Protein AF-A0A0T5ZCU7-F1 (afdb_monomer_lite)

Sequence (126 aa):
MVSRTIGKLYPIPLDDYPKLLRYKVSEKGIFYIEDLIREIYVENKELSLNKLTQLGLLLKTYICQTKRIDEEAMFRDISDRAKKYGGVETDFIKEVLNSLTMRDFIAPNPQYDPRIAIRIHQKDRN

Radius of gyration: 16.4 Å; chains: 1; bounding box: 38×52×36 Å

Secondary structure (DSSP, 8-state):
--------PPPPPGGGGGG--SEEE-HHHHHHHHHHHHHHHTS-PPPPHHHHHHHHHHHHHHHHHHT-GGGHHHHHHHHHHHHTTT---HHHHHHHHHHHHHTTSEEE-TT--HHHHHHHHHHTT-

pLDDT: mean 80.22, std 17.7, range [30.86, 97.19]

Structure (mmCIF, N/CA/C/O backbone):
data_AF-A0A0T5ZCU7-F1
#
_entry.id   AF-A0A0T5ZCU7-F1
#
loop_
_atom_site.group_PDB
_atom_site.id
_atom_site.type_symbol
_atom_site.label_atom_id
_atom_site.label_alt_id
_atom_site.label_comp_id
_atom_site.label_asym_id
_atom_site.label_entity_id
_atom_site.label_seq_id
_atom_site.pdbx_PDB_ins_code
_atom_site.Cartn_x
_atom_site.Cartn_y
_atom_site.Cartn_z
_atom_site.occupancy
_atom_site.B_iso_or_equiv
_atom_site.auth_seq_id
_atom_site.auth_comp_id
_atom_site.auth_asym_id
_atom_site.auth_atom_id
_atom_site.pdbx_PDB_model_num
ATOM 1 N N . MET A 1 1 ? 0.527 -31.279 -21.482 1.00 33.22 1 MET A N 1
ATOM 2 C CA . MET A 1 1 ? 1.548 -30.474 -20.775 1.00 33.22 1 MET A CA 1
ATOM 3 C C . MET A 1 1 ? 1.167 -29.009 -20.906 1.00 33.22 1 MET A C 1
ATOM 5 O O . MET A 1 1 ? 1.284 -28.455 -21.989 1.00 33.22 1 MET A O 1
ATOM 9 N N . VAL A 1 2 ? 0.610 -28.412 -19.850 1.00 30.86 2 VAL A N 1
ATOM 10 C CA . VAL A 1 2 ? 0.184 -27.004 -19.861 1.00 30.86 2 VAL A CA 1
ATOM 11 C C . VAL A 1 2 ? 1.415 -26.147 -19.585 1.00 30.86 2 VAL A C 1
ATOM 13 O O . VAL A 1 2 ? 1.948 -26.155 -18.477 1.00 30.86 2 VAL A O 1
ATOM 16 N N . SER A 1 3 ? 1.901 -25.465 -20.620 1.00 32.25 3 SER A N 1
ATOM 17 C CA . SER A 1 3 ? 2.972 -24.481 -20.495 1.00 32.25 3 SER A CA 1
ATOM 18 C C . SER A 1 3 ? 2.444 -23.308 -19.673 1.00 32.25 3 SER A C 1
ATOM 20 O O . SER A 1 3 ? 1.536 -22.601 -20.107 1.00 32.25 3 SER A O 1
ATOM 22 N N . ARG A 1 4 ? 2.970 -23.130 -18.455 1.00 35.16 4 ARG A N 1
ATOM 23 C CA . ARG A 1 4 ? 2.756 -21.914 -17.668 1.00 35.16 4 ARG A CA 1
ATOM 24 C C . ARG A 1 4 ? 3.395 -20.767 -18.438 1.00 35.16 4 ARG A C 1
ATOM 26 O O . ARG A 1 4 ? 4.617 -20.631 -18.445 1.00 35.16 4 ARG A O 1
ATOM 33 N N . THR A 1 5 ? 2.576 -19.954 -19.090 1.0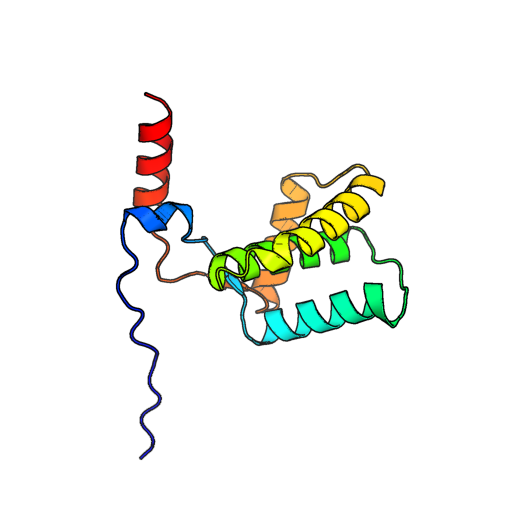0 33.28 5 THR A N 1
ATOM 34 C CA . THR A 1 5 ? 3.012 -18.704 -19.702 1.00 33.28 5 THR A CA 1
ATOM 35 C C . THR A 1 5 ? 3.455 -17.771 -18.579 1.00 33.28 5 THR A C 1
ATOM 37 O O . THR A 1 5 ? 2.660 -17.031 -18.009 1.00 33.28 5 THR A O 1
ATOM 40 N N . ILE A 1 6 ? 4.738 -17.828 -18.217 1.00 40.69 6 ILE A N 1
ATOM 41 C CA . ILE A 1 6 ? 5.408 -16.711 -17.556 1.00 40.69 6 ILE A CA 1
ATOM 42 C C . ILE A 1 6 ? 5.219 -15.549 -18.526 1.00 40.69 6 ILE A C 1
ATOM 44 O O . ILE A 1 6 ? 5.751 -15.581 -19.637 1.00 40.69 6 ILE A O 1
ATOM 48 N N . GLY A 1 7 ? 4.345 -14.610 -18.157 1.00 33.19 7 GLY A N 1
ATOM 49 C CA . GLY A 1 7 ? 3.934 -13.510 -19.015 1.00 33.19 7 GLY A CA 1
ATOM 50 C C . GLY A 1 7 ? 5.163 -12.817 -19.582 1.00 33.19 7 GLY A C 1
ATOM 51 O O . GLY A 1 7 ? 5.921 -12.192 -18.841 1.00 33.19 7 GLY A O 1
ATOM 52 N N . LYS A 1 8 ? 5.374 -12.949 -20.897 1.00 34.66 8 LYS A N 1
ATOM 53 C CA . LYS A 1 8 ? 6.278 -12.066 -21.627 1.00 34.66 8 LYS A CA 1
ATOM 54 C C . LYS A 1 8 ? 5.694 -10.673 -21.474 1.00 34.66 8 LYS A C 1
ATOM 56 O O . LYS A 1 8 ? 4.736 -10.316 -22.153 1.00 34.66 8 LYS A O 1
ATOM 61 N N . LEU A 1 9 ? 6.223 -9.928 -20.515 1.00 39.25 9 LEU A N 1
ATOM 62 C CA . LEU A 1 9 ? 5.903 -8.527 -20.365 1.00 39.25 9 LEU A CA 1
ATOM 63 C C . LEU A 1 9 ? 6.332 -7.828 -21.655 1.00 39.25 9 LEU A C 1
ATOM 65 O O . LEU A 1 9 ? 7.494 -7.915 -22.058 1.00 39.25 9 LEU A O 1
ATOM 69 N N . TYR A 1 10 ? 5.381 -7.173 -22.315 1.00 36.03 10 TYR A N 1
ATOM 70 C CA . TYR A 1 10 ? 5.676 -6.280 -23.425 1.00 36.03 10 TYR A CA 1
ATOM 71 C C . TYR A 1 10 ? 6.695 -5.226 -22.957 1.00 36.03 10 TYR A C 1
ATOM 73 O O . TYR A 1 10 ? 6.600 -4.770 -21.810 1.00 36.03 10 TYR A O 1
ATOM 81 N N . PRO A 1 11 ? 7.679 -4.844 -23.792 1.00 51.41 11 PRO A N 1
ATOM 82 C CA . PRO A 1 11 ? 8.576 -3.747 -23.460 1.00 51.41 11 PRO A CA 1
ATOM 83 C C . PRO A 1 11 ? 7.733 -2.494 -23.212 1.00 51.41 11 PRO A C 1
ATOM 85 O O . PRO A 1 11 ? 6.987 -2.054 -24.086 1.00 51.41 11 PRO A O 1
ATOM 88 N N . ILE A 1 12 ? 7.809 -1.963 -21.994 1.00 51.69 12 ILE A N 1
ATOM 89 C CA . ILE A 1 12 ? 7.130 -0.720 -21.636 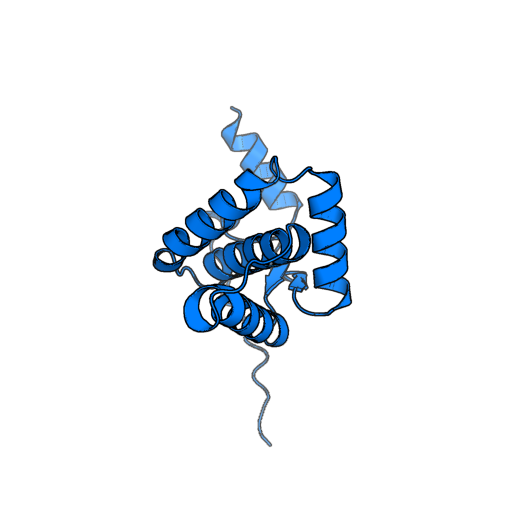1.00 51.69 12 ILE A CA 1
ATOM 90 C C . ILE A 1 12 ? 7.902 0.419 -22.313 1.00 51.69 12 ILE A C 1
ATOM 92 O O . ILE A 1 12 ? 9.124 0.484 -22.146 1.00 51.69 12 ILE A O 1
ATOM 96 N N . PRO A 1 13 ? 7.236 1.285 -23.098 1.00 57.47 13 PRO A N 1
ATOM 97 C CA . PRO A 1 13 ? 7.888 2.428 -23.726 1.00 57.47 13 PRO A CA 1
ATOM 98 C C . PRO A 1 13 ? 8.615 3.297 -22.693 1.00 57.47 13 PRO A C 1
ATOM 100 O O . PRO A 1 13 ? 8.127 3.490 -21.582 1.00 57.47 13 PRO A O 1
ATOM 103 N N . LEU A 1 14 ? 9.767 3.860 -23.061 1.00 58.06 14 LEU A N 1
ATOM 104 C CA . LEU A 1 14 ? 10.543 4.760 -22.192 1.00 58.06 14 LEU A CA 1
ATOM 105 C C . LEU A 1 14 ? 9.745 5.997 -21.737 1.00 58.06 14 LEU A C 1
ATOM 107 O O . LEU A 1 14 ? 9.995 6.517 -20.655 1.00 58.06 14 LEU A O 1
ATOM 111 N N . ASP A 1 15 ? 8.742 6.429 -22.498 1.00 65.19 15 ASP A N 1
ATOM 112 C CA . ASP A 1 15 ? 7.857 7.539 -22.109 1.00 65.19 15 ASP A CA 1
ATOM 113 C C . ASP A 1 15 ? 6.836 7.139 -21.026 1.00 65.19 15 ASP A C 1
ATOM 115 O O . ASP A 1 15 ? 6.295 7.981 -20.310 1.00 65.19 15 ASP A O 1
ATOM 119 N N . ASP A 1 16 ? 6.605 5.836 -20.850 1.00 60.59 16 ASP A N 1
ATOM 120 C CA . ASP A 1 16 ? 5.804 5.269 -19.764 1.00 60.59 16 ASP A CA 1
ATOM 121 C C . ASP A 1 16 ? 6.664 4.944 -18.526 1.00 60.59 16 ASP A C 1
ATOM 123 O O . ASP A 1 16 ? 6.153 4.462 -17.516 1.00 60.59 16 ASP A O 1
ATOM 127 N N . TYR A 1 17 ? 7.964 5.246 -18.558 1.00 62.22 17 TYR A N 1
ATOM 128 C CA . TYR A 1 17 ? 8.900 4.961 -17.474 1.00 62.22 17 TYR A CA 1
ATOM 129 C C . TYR A 1 17 ? 8.607 5.676 -16.143 1.00 62.22 17 TYR A C 1
ATOM 131 O O . TYR A 1 17 ? 8.742 5.038 -15.100 1.00 62.22 17 TYR A O 1
ATOM 139 N N . PRO A 1 18 ? 8.124 6.935 -16.106 1.00 60.38 18 PRO A N 1
ATOM 140 C CA . PRO A 1 18 ? 7.645 7.543 -14.859 1.00 60.38 18 PRO A CA 1
ATOM 141 C C . PRO A 1 18 ? 6.506 6.753 -14.189 1.00 60.38 18 PRO A C 1
ATOM 143 O O . PRO A 1 18 ? 6.226 6.943 -13.008 1.00 60.38 18 PRO A O 1
ATOM 146 N N . LYS A 1 19 ? 5.843 5.864 -14.942 1.00 60.38 19 LYS A N 1
ATOM 147 C CA . LYS A 1 19 ? 4.736 5.010 -14.490 1.00 60.38 19 LYS A CA 1
ATOM 148 C C . LYS A 1 19 ? 5.226 3.630 -14.025 1.00 60.38 19 LYS A C 1
ATOM 150 O O . LYS A 1 19 ? 4.456 2.887 -13.419 1.00 60.38 19 LYS A O 1
ATOM 155 N N . LEU A 1 20 ? 6.498 3.286 -14.265 1.00 65.44 20 LEU A N 1
ATOM 156 C CA . LEU A 1 20 ? 7.134 2.090 -13.715 1.00 65.44 20 LEU A CA 1
ATOM 157 C C . LEU A 1 20 ? 7.423 2.302 -12.230 1.00 65.44 20 LEU A C 1
ATOM 159 O O . LEU A 1 20 ? 8.352 3.007 -11.841 1.00 65.44 20 LEU A O 1
ATOM 163 N N . LEU A 1 21 ? 6.630 1.652 -11.384 1.00 77.75 21 LEU A N 1
ATOM 164 C CA . LEU A 1 21 ? 6.864 1.653 -9.949 1.00 77.75 21 LEU A CA 1
ATOM 165 C C . LEU A 1 21 ? 7.947 0.655 -9.556 1.00 77.75 21 LEU A C 1
ATOM 167 O O . LEU A 1 21 ? 8.079 -0.415 -10.148 1.00 77.75 21 LEU A O 1
ATOM 171 N N . ARG A 1 22 ? 8.673 0.995 -8.488 1.00 85.62 22 ARG A N 1
ATOM 172 C CA . ARG A 1 22 ? 9.695 0.146 -7.855 1.00 85.62 22 ARG A CA 1
ATOM 173 C C . ARG A 1 22 ? 9.123 -1.176 -7.329 1.00 85.62 22 ARG A C 1
ATOM 175 O O . ARG A 1 22 ? 9.840 -2.173 -7.245 1.00 85.62 22 ARG A O 1
ATOM 182 N N . TYR A 1 23 ? 7.829 -1.178 -7.018 1.00 88.50 23 TYR A N 1
ATOM 183 C CA . TYR A 1 23 ? 7.081 -2.316 -6.501 1.00 88.50 23 TYR A CA 1
ATOM 184 C C . TYR A 1 23 ? 5.847 -2.600 -7.358 1.00 88.50 23 TYR A C 1
ATOM 186 O O . TYR A 1 23 ? 5.319 -1.707 -8.017 1.00 88.50 23 TYR A O 1
ATOM 194 N N . LYS A 1 24 ? 5.385 -3.848 -7.306 1.00 90.50 24 LYS A N 1
ATOM 195 C CA . LYS A 1 24 ? 4.095 -4.311 -7.827 1.00 90.50 24 LYS A CA 1
ATOM 196 C C . LYS A 1 24 ? 3.283 -4.945 -6.702 1.00 90.50 24 LYS A C 1
ATOM 198 O O . LYS A 1 24 ? 3.866 -5.564 -5.810 1.00 90.50 24 LYS A O 1
ATOM 203 N N . VAL A 1 25 ? 1.963 -4.822 -6.758 1.00 92.19 25 VAL A N 1
ATOM 204 C CA . VAL A 1 25 ? 1.051 -5.511 -5.837 1.00 92.19 25 VAL A CA 1
ATOM 205 C C . VAL A 1 25 ? 0.917 -6.968 -6.278 1.00 92.19 25 VAL A C 1
ATOM 207 O O . VAL A 1 25 ? 0.759 -7.257 -7.469 1.00 92.19 25 VAL A O 1
ATOM 210 N N . SER A 1 26 ? 1.044 -7.891 -5.326 1.00 93.38 26 SER A N 1
ATOM 211 C CA . SER A 1 26 ? 0.834 -9.323 -5.556 1.00 93.38 26 SER A CA 1
ATOM 212 C C . SER A 1 26 ? -0.657 -9.671 -5.522 1.00 93.38 26 SER A C 1
ATOM 214 O O . SER A 1 26 ? -1.473 -8.886 -5.053 1.00 93.38 26 SER A O 1
ATOM 216 N N . GLU A 1 27 ? -1.027 -10.880 -5.940 1.00 92.88 27 GLU A N 1
ATOM 217 C CA . GLU A 1 27 ? -2.403 -11.380 -5.792 1.00 92.88 27 GLU A CA 1
ATOM 218 C C . GLU A 1 27 ? -2.880 -11.339 -4.329 1.00 92.88 27 GLU A C 1
ATOM 220 O O . GLU A 1 27 ? -3.965 -10.849 -4.028 1.00 92.88 27 GLU A O 1
ATOM 225 N N . LYS A 1 28 ? -2.016 -11.742 -3.392 1.00 95.31 28 LYS A N 1
ATOM 226 C CA . LYS A 1 28 ? -2.282 -11.648 -1.951 1.00 95.31 28 LYS A CA 1
ATOM 227 C C . LYS A 1 28 ? -2.484 -10.198 -1.496 1.00 95.31 28 LYS A C 1
ATOM 229 O O . LYS A 1 28 ? -3.313 -9.930 -0.632 1.00 95.31 28 LYS A O 1
ATOM 234 N N . GLY A 1 29 ? -1.721 -9.267 -2.067 1.00 95.00 29 GLY A N 1
ATOM 235 C CA . GLY A 1 29 ? -1.888 -7.838 -1.828 1.00 95.00 29 GLY A CA 1
ATOM 236 C C . GLY A 1 29 ? -3.231 -7.311 -2.332 1.00 95.00 29 GLY A C 1
ATOM 237 O O . G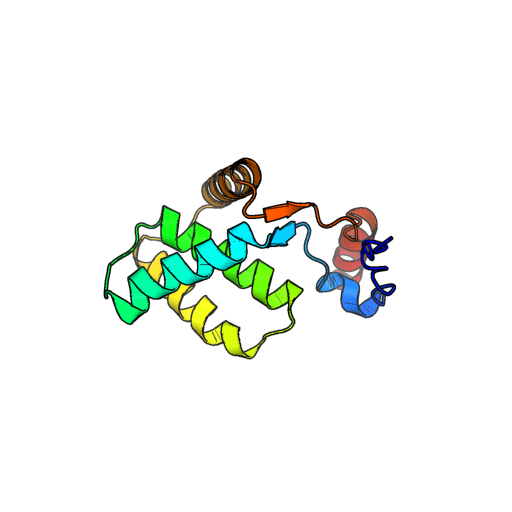LY A 1 29 ? -3.833 -6.494 -1.647 1.00 95.00 29 GLY A O 1
ATOM 238 N N . ILE A 1 30 ? -3.726 -7.809 -3.471 1.00 94.25 30 ILE A N 1
ATOM 239 C CA . ILE A 1 30 ? -5.044 -7.441 -4.013 1.00 94.25 30 ILE A CA 1
ATOM 240 C C . ILE A 1 30 ? -6.157 -7.880 -3.058 1.00 94.25 30 ILE A C 1
ATOM 242 O O . ILE A 1 30 ? -6.967 -7.045 -2.669 1.00 94.25 30 ILE A O 1
ATOM 246 N N . PHE A 1 31 ? -6.148 -9.131 -2.587 1.00 96.12 31 PHE A N 1
ATOM 247 C CA . PHE A 1 31 ? -7.135 -9.584 -1.595 1.00 96.12 31 PHE A CA 1
ATOM 248 C C . PHE A 1 31 ? -7.092 -8.756 -0.308 1.00 96.12 31 PHE A C 1
ATOM 250 O O . PHE A 1 31 ? -8.125 -8.400 0.247 1.00 96.12 31 PHE A O 1
ATOM 257 N N . TYR A 1 32 ? -5.894 -8.383 0.144 1.00 97.19 32 TYR A N 1
ATOM 258 C CA . TYR A 1 32 ? -5.758 -7.541 1.328 1.00 97.19 32 TYR A CA 1
ATOM 259 C C . TYR A 1 32 ? -6.289 -6.113 1.112 1.00 97.19 32 TYR A C 1
ATOM 261 O O . TYR A 1 32 ? -6.851 -5.527 2.035 1.00 97.19 32 TYR A O 1
ATOM 269 N N . ILE A 1 33 ? -6.158 -5.549 -0.097 1.00 95.62 33 ILE A N 1
ATOM 270 C CA . ILE A 1 33 ? -6.821 -4.286 -0.460 1.00 95.62 33 ILE A CA 1
ATOM 271 C C . ILE A 1 33 ? -8.341 -4.443 -0.328 1.00 95.62 33 ILE A C 1
ATOM 273 O O . ILE A 1 33 ? -8.975 -3.618 0.327 1.00 95.62 33 ILE A O 1
ATOM 277 N N . GLU A 1 34 ? -8.914 -5.496 -0.915 1.00 95.31 34 GLU A N 1
ATOM 278 C CA . GLU A 1 34 ? -10.359 -5.759 -0.879 1.00 95.31 34 GLU A CA 1
ATOM 279 C C . GLU A 1 34 ? -10.880 -5.913 0.556 1.00 95.31 34 GLU A C 1
ATOM 281 O O . GLU A 1 34 ? -11.896 -5.310 0.906 1.00 95.31 34 GLU A O 1
ATOM 286 N N . ASP A 1 35 ? -10.151 -6.633 1.413 1.00 97.12 35 ASP A N 1
ATOM 287 C CA . ASP A 1 35 ? -10.488 -6.790 2.831 1.00 97.12 35 ASP A CA 1
ATOM 288 C C . ASP A 1 35 ? -10.521 -5.441 3.566 1.00 97.12 35 ASP A C 1
ATOM 290 O O . ASP A 1 35 ? -11.484 -5.135 4.272 1.00 97.12 35 ASP A O 1
ATOM 294 N N . LEU A 1 36 ? -9.503 -4.593 3.375 1.00 96.88 36 LEU A N 1
ATOM 295 C CA . LEU A 1 36 ? -9.441 -3.278 4.023 1.00 96.88 36 LEU A CA 1
ATOM 296 C C . LEU A 1 36 ? -10.519 -2.319 3.494 1.00 96.88 36 LEU A C 1
ATOM 298 O O . LEU A 1 36 ? -11.097 -1.559 4.271 1.00 96.88 36 LEU A O 1
ATOM 302 N N . ILE A 1 37 ? -10.822 -2.365 2.193 1.00 94.75 37 ILE A N 1
ATOM 303 C CA . ILE A 1 37 ? -11.938 -1.616 1.595 1.00 94.75 37 ILE A CA 1
ATOM 304 C C . ILE A 1 37 ? -13.261 -2.082 2.207 1.00 94.75 37 ILE A C 1
ATOM 306 O O . ILE A 1 37 ? -14.093 -1.246 2.568 1.00 94.75 37 ILE A O 1
ATOM 310 N N . ARG A 1 38 ? -13.457 -3.395 2.378 1.00 96.19 38 ARG A N 1
ATOM 311 C CA . ARG A 1 38 ? -14.664 -3.947 3.002 1.00 96.19 38 ARG A CA 1
ATOM 312 C C . ARG A 1 38 ? -14.812 -3.479 4.448 1.00 96.19 38 ARG A C 1
ATOM 314 O O . ARG A 1 38 ? -15.902 -3.046 4.822 1.00 96.19 38 ARG A O 1
ATOM 321 N N . GLU A 1 39 ? -13.733 -3.505 5.236 1.00 96.62 39 GLU A N 1
ATOM 322 C CA . GLU A 1 39 ? -13.737 -2.979 6.609 1.00 96.62 39 GLU A CA 1
ATOM 323 C C . GLU A 1 39 ? -14.237 -1.520 6.641 1.00 96.62 39 GLU A C 1
ATOM 325 O O . GLU A 1 39 ? -15.103 -1.190 7.449 1.00 96.62 39 GLU A O 1
ATOM 330 N N . ILE A 1 40 ? -13.755 -0.661 5.735 1.00 94.75 40 ILE A N 1
ATOM 331 C CA . ILE A 1 40 ? -14.126 0.764 5.704 1.00 94.75 40 ILE A CA 1
ATOM 332 C C . ILE A 1 40 ? -15.554 0.984 5.201 1.00 94.75 40 ILE A C 1
ATOM 334 O O . ILE A 1 40 ? -16.336 1.666 5.860 1.00 94.75 40 ILE A O 1
ATOM 338 N N . TYR A 1 41 ? -15.879 0.487 4.007 1.00 93.62 41 TYR A N 1
ATOM 339 C CA . TYR A 1 41 ? -17.060 0.939 3.260 1.00 93.62 41 TYR A CA 1
ATOM 340 C C . TYR A 1 41 ? -18.279 0.032 3.421 1.00 93.62 41 TYR A C 1
ATOM 342 O O . TYR A 1 41 ? -19.397 0.473 3.174 1.00 93.62 41 TYR A O 1
ATOM 350 N N . VAL A 1 42 ? -18.081 -1.223 3.829 1.00 95.38 42 VAL A N 1
ATOM 351 C CA . VAL A 1 42 ? -19.180 -2.176 4.048 1.00 95.38 42 VAL A CA 1
ATOM 352 C C . VAL A 1 42 ? -19.448 -2.328 5.538 1.00 95.38 42 VAL A C 1
ATOM 354 O O . VAL A 1 42 ? -20.586 -2.224 5.986 1.00 95.38 42 VAL A O 1
ATOM 357 N N . GLU A 1 43 ? -18.392 -2.537 6.322 1.00 96.38 43 GLU A N 1
ATOM 358 C CA . GLU A 1 43 ? -18.503 -2.764 7.765 1.00 96.38 43 GLU A CA 1
ATOM 359 C C . GLU A 1 43 ? -18.484 -1.461 8.582 1.00 96.38 43 GLU A C 1
ATOM 361 O O . GLU A 1 43 ? -18.718 -1.502 9.788 1.00 96.38 43 GLU A O 1
ATOM 366 N N . ASN A 1 44 ? -18.244 -0.308 7.942 1.00 94.00 44 ASN A N 1
ATOM 367 C CA . ASN A 1 44 ? -18.168 1.016 8.574 1.00 94.00 44 ASN A CA 1
ATOM 368 C C . ASN A 1 44 ? -17.167 1.086 9.745 1.00 94.00 44 ASN A C 1
ATOM 370 O O . ASN A 1 44 ? -17.392 1.792 10.730 1.00 94.00 44 ASN A O 1
ATOM 374 N N . LYS A 1 45 ? -16.053 0.351 9.654 1.00 95.31 45 LYS A N 1
ATOM 375 C CA . LYS A 1 45 ? -14.994 0.358 10.667 1.00 95.31 45 LYS A CA 1
ATOM 376 C C . LYS A 1 45 ? -14.026 1.512 10.448 1.00 95.31 45 LYS A C 1
ATOM 378 O O . LYS A 1 45 ? -13.603 1.803 9.329 1.00 95.31 45 LYS A O 1
ATOM 383 N N . GLU A 1 46 ? -13.595 2.114 11.550 1.00 93.12 46 GLU A N 1
ATOM 384 C CA . GLU A 1 46 ? -12.435 2.998 11.541 1.00 93.12 46 GLU A CA 1
ATOM 385 C C . GLU A 1 46 ? -11.145 2.174 11.541 1.00 93.12 46 GLU A C 1
ATOM 387 O O . GLU A 1 46 ? -10.918 1.327 12.406 1.00 93.12 46 GLU A O 1
ATOM 392 N N . LEU A 1 47 ? -10.286 2.424 10.554 1.00 93.69 47 LEU A N 1
ATOM 393 C CA . LEU A 1 47 ? -8.973 1.797 10.474 1.00 93.69 47 LEU A CA 1
ATOM 394 C C . LEU A 1 47 ? -7.928 2.620 11.225 1.00 93.69 47 LEU A C 1
ATOM 396 O O . LEU A 1 47 ? -7.953 3.847 11.216 1.00 93.69 47 LEU A O 1
ATOM 400 N N . SER A 1 48 ? -6.945 1.933 11.810 1.00 94.56 48 SER A N 1
ATOM 401 C CA . SER A 1 48 ? -5.774 2.591 12.389 1.00 94.56 48 SER A CA 1
ATOM 402 C C . SER A 1 48 ? -4.926 3.281 11.317 1.00 94.56 48 SER A C 1
ATOM 404 O O . SER A 1 48 ? -4.922 2.864 10.155 1.00 94.56 48 SER A O 1
ATOM 406 N N . LEU A 1 49 ? -4.123 4.274 11.719 1.00 91.62 49 LEU A N 1
ATOM 407 C CA . LEU A 1 49 ? -3.185 4.959 10.822 1.00 91.62 49 LEU A CA 1
ATOM 408 C C . LEU A 1 49 ? -2.285 3.971 10.061 1.00 91.62 49 LEU A C 1
ATOM 410 O O . LEU A 1 49 ? -2.110 4.103 8.858 1.00 91.62 49 LEU A O 1
ATOM 414 N N . ASN A 1 50 ? -1.789 2.922 10.725 1.00 94.12 50 ASN A N 1
ATOM 415 C CA . ASN A 1 50 ? -0.997 1.873 10.077 1.00 94.12 50 ASN A CA 1
ATOM 416 C C . ASN A 1 50 ? -1.765 1.157 8.952 1.00 94.12 50 ASN A C 1
ATOM 418 O O . ASN A 1 50 ? -1.231 0.990 7.858 1.00 94.12 50 ASN A O 1
ATOM 422 N N . LYS A 1 51 ? -3.023 0.760 9.188 1.00 95.38 51 LYS A N 1
ATOM 423 C CA . LYS A 1 51 ? -3.851 0.114 8.157 1.00 95.38 51 LYS A CA 1
ATOM 424 C C . LYS A 1 51 ? -4.204 1.079 7.018 1.00 95.38 51 LYS A C 1
ATOM 426 O O . LYS A 1 51 ? -4.171 0.671 5.862 1.00 95.38 51 LYS A O 1
ATOM 431 N N . LEU A 1 52 ? -4.482 2.351 7.319 1.00 93.81 52 LEU A N 1
ATOM 432 C CA . LEU A 1 52 ? -4.731 3.384 6.306 1.00 93.81 52 LEU A CA 1
ATOM 433 C C . LEU A 1 52 ? -3.493 3.634 5.436 1.00 93.81 52 LEU A C 1
ATOM 435 O O . LEU A 1 52 ? -3.608 3.696 4.215 1.00 93.81 52 LEU A O 1
ATOM 439 N N . THR A 1 53 ? -2.305 3.707 6.039 1.00 92.44 53 THR A N 1
ATOM 440 C CA . THR A 1 53 ? -1.040 3.849 5.307 1.00 92.44 53 THR A CA 1
ATOM 441 C C . THR A 1 53 ? -0.755 2.621 4.444 1.00 92.44 53 THR A C 1
ATOM 443 O O . THR A 1 53 ? -0.368 2.769 3.286 1.00 92.44 53 THR A O 1
ATOM 446 N N . GLN A 1 54 ? -0.997 1.409 4.960 1.00 95.56 54 GLN A N 1
ATOM 447 C CA . GLN A 1 54 ? -0.896 0.174 4.173 1.00 95.56 54 GLN A CA 1
ATOM 448 C C . GLN A 1 54 ? -1.831 0.204 2.963 1.00 95.56 54 GLN A C 1
ATOM 450 O O . GLN A 1 54 ? -1.374 -0.015 1.842 1.00 95.56 54 GLN A O 1
ATOM 455 N N . LEU A 1 55 ? -3.111 0.523 3.178 1.00 95.50 55 LEU A N 1
ATOM 456 C CA . LEU A 1 55 ? -4.102 0.619 2.112 1.00 95.50 55 LEU A CA 1
ATOM 457 C C . LEU A 1 55 ? -3.716 1.683 1.083 1.00 95.50 55 LEU A C 1
ATOM 459 O O . LEU A 1 55 ? -3.743 1.405 -0.108 1.00 95.50 55 LEU A O 1
ATOM 463 N N . GLY A 1 56 ? -3.297 2.871 1.518 1.00 92.44 56 GLY A N 1
ATOM 464 C CA . GLY A 1 56 ? -2.891 3.952 0.621 1.00 92.44 56 GLY A CA 1
ATOM 465 C C . GLY A 1 56 ? -1.706 3.568 -0.270 1.00 92.44 56 GLY A C 1
ATOM 466 O O . GLY A 1 56 ? -1.747 3.791 -1.480 1.00 92.44 56 GLY A O 1
ATOM 467 N N . LEU A 1 57 ? -0.670 2.945 0.302 1.00 92.31 57 LEU A N 1
ATOM 468 C CA . LEU A 1 57 ? 0.502 2.488 -0.453 1.00 92.31 57 LEU A CA 1
ATOM 469 C C . LEU A 1 57 ? 0.150 1.372 -1.440 1.00 92.31 57 LEU A C 1
ATOM 471 O O . LEU A 1 57 ? 0.579 1.416 -2.595 1.00 92.31 57 LEU A O 1
ATOM 475 N N . LEU A 1 58 ? -0.644 0.392 -1.006 1.00 93.94 58 LEU A N 1
ATOM 476 C CA . LEU A 1 58 ? -1.098 -0.707 -1.855 1.00 93.94 58 LEU A CA 1
ATOM 477 C C . LEU A 1 58 ? -1.983 -0.199 -2.995 1.00 93.94 58 LEU A C 1
ATOM 479 O O . LEU A 1 58 ? -1.715 -0.511 -4.151 1.00 93.94 58 LEU A O 1
ATOM 483 N N . LEU A 1 59 ? -2.971 0.641 -2.687 1.00 91.56 59 LEU A N 1
ATOM 484 C CA . LEU A 1 59 ? -3.918 1.176 -3.658 1.00 91.56 59 LEU A CA 1
ATOM 485 C C . LEU A 1 59 ? -3.216 2.073 -4.681 1.00 91.56 59 LEU A C 1
ATOM 487 O O . LEU A 1 59 ? -3.417 1.899 -5.878 1.00 91.56 59 LEU A O 1
ATOM 491 N N . LYS A 1 60 ? -2.309 2.968 -4.259 1.00 88.00 60 LYS A N 1
ATOM 492 C CA . LYS A 1 60 ? -1.548 3.783 -5.222 1.00 88.00 60 LYS A CA 1
ATOM 493 C C . LYS A 1 60 ? -0.651 2.922 -6.107 1.00 88.00 60 LYS A C 1
ATOM 495 O O . LYS A 1 60 ? -0.553 3.178 -7.306 1.00 88.00 60 LYS A O 1
ATOM 500 N N . THR A 1 61 ? -0.031 1.887 -5.536 1.00 88.12 61 THR A N 1
ATOM 501 C CA . THR A 1 61 ? 0.785 0.939 -6.307 1.00 88.12 61 THR A CA 1
ATOM 502 C C . THR A 1 61 ? -0.068 0.186 -7.329 1.00 88.12 61 THR A C 1
ATOM 504 O O . THR A 1 61 ? 0.315 0.079 -8.493 1.00 88.12 61 THR A O 1
ATOM 507 N N . TYR A 1 62 ? -1.251 -0.273 -6.920 1.00 88.00 62 TYR A N 1
ATOM 508 C CA . TYR A 1 62 ? -2.203 -0.988 -7.762 1.00 88.00 62 TYR A CA 1
ATOM 509 C C . TYR A 1 62 ? -2.764 -0.116 -8.896 1.00 88.00 62 TYR A C 1
ATOM 511 O O . TYR A 1 62 ? -2.767 -0.551 -10.048 1.00 88.00 62 TYR A O 1
ATOM 519 N N . ILE A 1 63 ? -3.150 1.131 -8.610 1.00 85.12 63 ILE A N 1
ATOM 520 C CA . ILE A 1 63 ? -3.627 2.110 -9.601 1.00 85.12 63 ILE A CA 1
ATOM 521 C C . ILE A 1 63 ? -2.584 2.322 -10.697 1.00 85.12 63 ILE A C 1
ATOM 523 O O . ILE A 1 63 ? -2.890 2.219 -11.885 1.00 85.12 63 ILE A O 1
ATOM 527 N N . CYS A 1 64 ? -1.332 2.576 -10.312 1.00 80.94 64 CYS A N 1
ATOM 528 C CA . CYS A 1 64 ? -0.250 2.769 -11.275 1.00 80.94 64 CYS A CA 1
ATOM 529 C C . CYS A 1 64 ? 0.030 1.494 -12.083 1.00 80.94 64 CYS A C 1
ATOM 531 O O . CYS A 1 64 ? 0.264 1.572 -13.288 1.00 80.94 64 CYS A O 1
ATOM 533 N N . GLN A 1 65 ? -0.021 0.323 -11.439 1.00 83.00 65 GLN A N 1
ATOM 534 C CA . GLN A 1 65 ? 0.184 -0.970 -12.092 1.00 83.00 65 GLN A CA 1
ATOM 535 C C . GLN A 1 65 ? -0.917 -1.299 -13.111 1.00 83.00 65 GLN A C 1
ATOM 537 O O . GLN A 1 65 ? -0.623 -1.864 -14.163 1.00 83.00 65 GLN A O 1
ATOM 542 N N . THR A 1 66 ? -2.175 -0.972 -12.811 1.00 81.44 66 THR A N 1
ATOM 543 C CA . THR A 1 66 ? -3.346 -1.364 -13.618 1.00 81.44 66 THR A CA 1
ATOM 544 C C . THR A 1 66 ? -3.879 -0.262 -14.528 1.00 81.44 66 THR A C 1
ATOM 546 O O . THR A 1 66 ? -4.718 -0.537 -15.382 1.00 81.44 66 THR A O 1
ATOM 549 N N . LYS A 1 67 ? -3.380 0.972 -14.385 1.00 76.00 67 LYS A N 1
ATOM 550 C CA . LYS A 1 67 ? -3.865 2.175 -15.083 1.00 76.00 67 LYS A CA 1
ATOM 551 C C . LYS A 1 67 ? -5.336 2.511 -14.776 1.00 76.00 67 LYS A C 1
ATOM 553 O O . LYS A 1 67 ? -5.995 3.169 -15.578 1.00 76.00 67 LYS A O 1
ATOM 558 N N . ARG A 1 68 ? -5.843 2.091 -13.614 1.00 77.31 68 ARG A N 1
ATOM 559 C CA . ARG A 1 68 ? -7.204 2.383 -13.136 1.00 77.31 68 ARG A CA 1
ATOM 560 C C . ARG A 1 68 ? -7.282 3.741 -12.450 1.00 77.31 68 ARG A C 1
ATOM 562 O O . ARG A 1 68 ? -7.226 3.859 -11.231 1.00 77.31 68 ARG A O 1
ATOM 569 N N . ILE A 1 69 ? -7.330 4.791 -13.263 1.00 70.69 69 ILE A N 1
ATOM 570 C CA . ILE A 1 69 ? -7.356 6.186 -12.792 1.00 70.69 69 ILE A CA 1
ATOM 571 C C . ILE A 1 69 ? -8.671 6.503 -12.053 1.00 70.69 69 ILE A C 1
ATOM 573 O O . ILE A 1 69 ? -8.714 7.376 -11.193 1.00 70.69 69 ILE A O 1
ATOM 577 N N . ASP A 1 70 ? -9.738 5.764 -12.338 1.00 73.25 70 ASP A N 1
ATOM 578 C CA . ASP A 1 70 ? -11.028 5.843 -11.651 1.00 73.25 70 ASP A CA 1
ATOM 579 C C . ASP A 1 70 ? -10.933 5.545 -10.144 1.00 73.25 70 ASP A C 1
ATOM 581 O O . ASP A 1 70 ? -11.666 6.131 -9.346 1.00 73.25 70 ASP A O 1
ATOM 585 N N . GLU A 1 71 ? -9.965 4.729 -9.726 1.00 77.69 71 GLU A N 1
ATOM 586 C CA . GLU A 1 71 ? -9.716 4.427 -8.313 1.00 77.69 71 GLU A CA 1
ATOM 587 C C . GLU A 1 71 ? -8.955 5.561 -7.574 1.00 77.69 71 GLU A C 1
ATOM 589 O O . GLU A 1 71 ? -8.800 5.518 -6.348 1.00 77.69 71 GLU A O 1
ATOM 594 N N . GLU A 1 72 ? -8.529 6.638 -8.257 1.00 81.94 72 GLU A N 1
ATOM 595 C CA . GLU A 1 72 ? -7.849 7.775 -7.607 1.00 81.94 72 GLU A CA 1
ATOM 596 C C . GLU A 1 72 ? -8.732 8.517 -6.596 1.00 81.94 72 GLU A C 1
ATOM 598 O O . GLU A 1 72 ? -8.219 9.058 -5.610 1.00 81.94 72 GLU A O 1
ATOM 603 N N . ALA A 1 73 ? -10.052 8.530 -6.805 1.00 85.88 73 ALA A N 1
ATOM 604 C CA . ALA A 1 73 ? -10.991 9.118 -5.853 1.00 85.88 73 ALA A CA 1
ATOM 605 C C . ALA A 1 73 ? -10.954 8.382 -4.504 1.00 85.88 73 ALA A C 1
ATOM 607 O O . ALA A 1 73 ? -10.920 9.018 -3.450 1.00 85.88 73 ALA A O 1
ATOM 608 N N . MET A 1 74 ? -10.872 7.049 -4.540 1.00 87.31 74 MET A N 1
ATOM 609 C CA . MET A 1 74 ? -10.757 6.223 -3.341 1.00 87.31 74 MET A CA 1
ATOM 610 C C . MET A 1 74 ? -9.420 6.462 -2.636 1.00 87.31 74 MET A C 1
ATOM 612 O O . MET A 1 74 ? -9.389 6.683 -1.429 1.00 87.31 74 MET A O 1
ATOM 616 N N . PHE A 1 75 ? -8.312 6.521 -3.381 1.00 88.44 75 PHE A N 1
ATOM 617 C CA . PHE A 1 75 ? -7.006 6.860 -2.806 1.00 88.44 75 PHE A CA 1
ATOM 618 C C . PHE A 1 75 ? -7.006 8.222 -2.096 1.00 88.44 75 PHE A C 1
ATOM 620 O O . PHE A 1 75 ? -6.393 8.368 -1.031 1.00 88.44 75 PHE A O 1
ATOM 627 N N . ARG A 1 76 ? -7.702 9.216 -2.659 1.00 87.94 76 ARG A N 1
ATOM 628 C CA . ARG A 1 76 ? -7.851 10.533 -2.034 1.00 87.94 76 ARG A CA 1
ATOM 629 C C . ARG A 1 76 ? -8.614 10.446 -0.711 1.00 87.94 76 ARG A C 1
ATOM 631 O O . ARG A 1 76 ? -8.107 10.961 0.280 1.00 87.94 76 ARG A O 1
ATOM 638 N N . ASP A 1 77 ? -9.740 9.733 -0.670 1.00 90.81 77 ASP A N 1
ATOM 639 C CA . ASP A 1 77 ? -10.506 9.519 0.570 1.00 90.81 77 ASP A CA 1
ATOM 640 C C . ASP A 1 77 ? -9.659 8.830 1.655 1.00 90.81 77 ASP A C 1
ATOM 642 O O . ASP A 1 77 ? -9.585 9.305 2.788 1.00 90.81 77 ASP A O 1
ATOM 646 N N . ILE A 1 78 ? -8.933 7.759 1.308 1.00 89.56 78 ILE A N 1
ATOM 647 C CA . ILE A 1 78 ? -8.036 7.068 2.252 1.00 89.56 78 ILE A CA 1
ATOM 648 C C . ILE A 1 78 ? -6.941 8.005 2.776 1.00 89.56 78 ILE A C 1
ATOM 650 O O . ILE A 1 78 ? -6.644 8.009 3.973 1.00 89.56 78 ILE A O 1
ATOM 654 N N . SER A 1 79 ? -6.370 8.835 1.902 1.00 86.81 79 SER A N 1
ATOM 655 C CA . SER A 1 79 ? -5.358 9.821 2.289 1.00 86.81 79 SER A CA 1
ATOM 656 C C . SER A 1 79 ? -5.931 10.878 3.233 1.00 86.81 79 SER A C 1
ATOM 658 O O . SER A 1 79 ? -5.286 11.242 4.215 1.00 86.81 79 SER A O 1
ATOM 660 N N . ASP A 1 80 ? -7.149 11.355 2.980 1.00 87.50 80 ASP A N 1
ATOM 661 C CA . ASP A 1 80 ? -7.812 12.345 3.828 1.00 87.50 80 ASP A CA 1
ATOM 662 C C . ASP A 1 80 ? -8.197 11.763 5.195 1.00 87.50 80 ASP A C 1
ATOM 664 O O . ASP A 1 80 ? -8.068 12.445 6.212 1.00 87.50 80 ASP A O 1
ATOM 668 N N . ARG A 1 81 ? -8.555 10.474 5.262 1.00 89.50 81 ARG A N 1
ATOM 669 C CA . ARG A 1 81 ? -8.705 9.747 6.534 1.00 89.50 81 ARG A CA 1
ATOM 670 C C . ARG A 1 81 ? -7.383 9.665 7.296 1.00 89.50 81 ARG A C 1
ATOM 672 O O . ARG A 1 81 ? -7.369 9.949 8.488 1.00 89.50 81 ARG A O 1
ATOM 679 N N . ALA A 1 82 ? -6.273 9.346 6.628 1.00 86.31 82 ALA A N 1
ATOM 680 C CA . ALA A 1 82 ? -4.952 9.295 7.262 1.00 86.31 82 ALA A CA 1
ATOM 681 C C . ALA A 1 82 ? -4.490 10.675 7.773 1.00 86.31 82 ALA A C 1
ATOM 683 O O . ALA A 1 82 ? -3.914 10.773 8.856 1.00 86.31 82 ALA A O 1
ATOM 684 N N . LYS A 1 83 ? -4.801 11.763 7.049 1.00 84.88 83 LYS A N 1
ATOM 685 C CA . LYS A 1 83 ? -4.493 13.142 7.478 1.00 84.88 83 LYS A CA 1
ATOM 686 C C . LYS A 1 83 ? -5.131 13.516 8.815 1.00 84.88 83 LYS A C 1
ATOM 688 O O . LYS A 1 83 ? -4.531 14.293 9.552 1.00 84.88 83 LYS A O 1
ATOM 693 N N . LYS A 1 84 ? -6.295 12.950 9.163 1.00 84.06 84 LYS A N 1
ATOM 694 C CA . LYS A 1 84 ? -6.938 13.181 10.473 1.00 84.06 84 LYS A CA 1
ATOM 695 C C . LYS A 1 84 ? -6.054 12.762 11.653 1.00 84.06 84 LYS A C 1
ATOM 697 O O . LYS A 1 84 ? -6.224 13.291 12.743 1.00 84.06 84 LYS A O 1
ATOM 702 N N . TYR A 1 85 ? -5.091 11.868 11.427 1.00 80.94 85 TYR A N 1
ATOM 703 C CA . TYR A 1 85 ? -4.122 11.419 12.429 1.00 80.94 85 TYR A CA 1
ATOM 704 C C . TYR A 1 85 ? -2.815 12.234 12.430 1.00 80.94 85 TYR A C 1
ATOM 706 O O . TYR A 1 85 ? -1.846 11.820 13.055 1.00 80.94 85 TYR A O 1
ATOM 714 N N . GLY A 1 86 ? -2.764 13.376 11.734 1.00 73.81 86 GLY A N 1
ATOM 715 C CA . GLY A 1 86 ? -1.565 14.220 11.639 1.00 73.81 86 GLY A CA 1
ATOM 716 C C . GLY A 1 86 ? -0.673 13.925 10.429 1.00 73.81 86 GLY A C 1
ATOM 717 O O . GLY A 1 86 ? 0.380 14.537 10.282 1.00 73.81 86 GLY A O 1
ATOM 718 N N . GLY A 1 87 ? -1.105 13.038 9.528 1.00 70.75 87 GLY A N 1
ATOM 719 C CA . GLY A 1 87 ? -0.317 12.629 8.366 1.00 70.75 87 GLY A CA 1
ATOM 720 C C . GLY A 1 87 ? 0.637 11.476 8.676 1.00 70.75 87 GLY A C 1
ATOM 721 O O . GLY A 1 87 ? 0.501 10.781 9.679 1.00 70.75 87 GLY A O 1
ATOM 722 N N . VAL A 1 88 ? 1.561 11.216 7.753 1.00 78.12 88 VAL A N 1
ATOM 723 C CA . VAL A 1 88 ? 2.411 10.021 7.759 1.00 78.12 88 VAL A CA 1
ATOM 724 C C . VAL A 1 88 ? 3.851 10.461 7.518 1.00 78.12 88 VAL A C 1
ATOM 726 O O . VAL A 1 88 ? 4.156 11.023 6.467 1.00 78.12 88 VAL A O 1
ATOM 729 N N . GLU A 1 89 ? 4.735 10.226 8.486 1.00 78.25 89 GLU A N 1
ATOM 730 C CA . GLU A 1 89 ? 6.155 10.548 8.340 1.00 78.25 89 GLU A CA 1
ATOM 731 C C . GLU A 1 89 ? 6.866 9.591 7.373 1.00 78.25 89 GLU A C 1
ATOM 733 O O . GLU A 1 89 ? 6.489 8.428 7.211 1.00 78.25 89 GLU A O 1
ATOM 738 N N . THR A 1 90 ? 7.943 10.071 6.749 1.00 80.69 90 THR A N 1
ATOM 739 C CA . THR A 1 90 ? 8.707 9.306 5.750 1.00 80.69 90 THR A CA 1
ATOM 740 C C . THR A 1 90 ? 9.260 7.994 6.307 1.00 80.69 90 THR A C 1
ATOM 742 O O . THR A 1 90 ? 9.262 6.985 5.602 1.00 80.69 90 THR A O 1
ATOM 745 N N . ASP A 1 91 ? 9.730 7.981 7.555 1.00 81.19 91 ASP A N 1
ATOM 746 C CA . ASP A 1 91 ? 10.296 6.769 8.153 1.00 81.19 91 ASP A CA 1
ATOM 747 C C . ASP A 1 91 ? 9.212 5.737 8.470 1.00 81.19 91 ASP A C 1
ATOM 749 O O . ASP A 1 91 ? 9.378 4.561 8.146 1.00 81.19 91 ASP A O 1
ATOM 753 N N . PHE A 1 92 ? 8.041 6.185 8.922 1.00 80.88 92 PHE A N 1
ATOM 754 C CA . PHE A 1 92 ? 6.882 5.313 9.091 1.00 80.88 92 PHE A CA 1
ATOM 755 C C . PHE A 1 92 ? 6.416 4.702 7.754 1.00 80.88 92 PHE A C 1
ATOM 757 O O . PHE A 1 92 ? 6.088 3.518 7.685 1.00 80.88 92 PHE A O 1
ATOM 764 N N . ILE A 1 93 ? 6.477 5.450 6.643 1.00 86.00 93 ILE A N 1
ATOM 765 C CA . ILE A 1 93 ? 6.213 4.895 5.300 1.00 86.00 93 ILE A CA 1
ATOM 766 C C . ILE A 1 93 ? 7.198 3.770 4.956 1.00 86.00 93 ILE A C 1
ATOM 768 O O . ILE A 1 93 ? 6.785 2.742 4.413 1.00 86.00 93 ILE A O 1
ATOM 772 N N . LYS A 1 94 ? 8.492 3.934 5.265 1.00 87.12 94 LYS A N 1
ATOM 773 C CA . LYS A 1 94 ? 9.507 2.895 5.012 1.00 87.12 94 LYS A CA 1
ATOM 774 C C . LYS A 1 94 ? 9.232 1.636 5.831 1.00 87.12 94 LYS A C 1
ATOM 776 O O . LYS A 1 94 ? 9.329 0.535 5.291 1.00 87.12 94 LYS A O 1
ATOM 781 N N . GLU A 1 95 ? 8.865 1.785 7.101 1.00 92.38 95 GLU A N 1
ATOM 782 C CA . GLU A 1 95 ? 8.490 0.660 7.965 1.00 92.38 95 GLU A CA 1
ATOM 783 C C . GLU A 1 95 ? 7.289 -0.105 7.403 1.00 92.38 95 GLU A C 1
ATOM 785 O O . GLU A 1 95 ? 7.318 -1.335 7.298 1.00 92.38 95 GLU A O 1
ATOM 790 N N . VAL A 1 96 ? 6.258 0.620 6.961 1.00 92.94 96 VAL A N 1
ATOM 791 C CA . VAL A 1 96 ? 5.076 0.016 6.343 1.00 92.94 96 VAL A CA 1
ATOM 792 C C . VAL A 1 96 ? 5.436 -0.698 5.037 1.00 92.94 96 VAL A C 1
ATOM 794 O O . VAL A 1 96 ? 5.031 -1.844 4.850 1.00 92.94 96 VAL A O 1
ATOM 797 N N . LEU A 1 97 ? 6.236 -0.088 4.157 1.00 90.94 97 LEU A N 1
ATOM 798 C CA . LEU A 1 97 ? 6.711 -0.727 2.920 1.00 90.94 97 LEU A CA 1
ATOM 799 C C . LEU A 1 97 ? 7.485 -2.023 3.194 1.00 90.94 97 LEU A C 1
ATOM 801 O O . LEU A 1 97 ? 7.267 -3.029 2.512 1.00 90.94 97 LEU A O 1
ATOM 805 N N . ASN A 1 98 ? 8.349 -2.027 4.211 1.00 93.12 98 ASN A N 1
ATOM 806 C CA . ASN A 1 98 ? 9.072 -3.227 4.628 1.00 93.12 98 ASN A CA 1
ATOM 807 C C . ASN A 1 98 ? 8.103 -4.315 5.107 1.00 93.12 98 ASN A C 1
ATOM 809 O O . ASN A 1 98 ? 8.208 -5.459 4.669 1.00 93.12 98 ASN A O 1
ATOM 813 N N . SER A 1 99 ? 7.117 -3.957 5.933 1.00 95.81 99 SER A N 1
ATOM 814 C CA . SER A 1 99 ? 6.084 -4.885 6.413 1.00 95.81 99 SER A CA 1
ATOM 815 C C . SER A 1 99 ? 5.257 -5.486 5.270 1.00 95.81 99 SER A C 1
ATO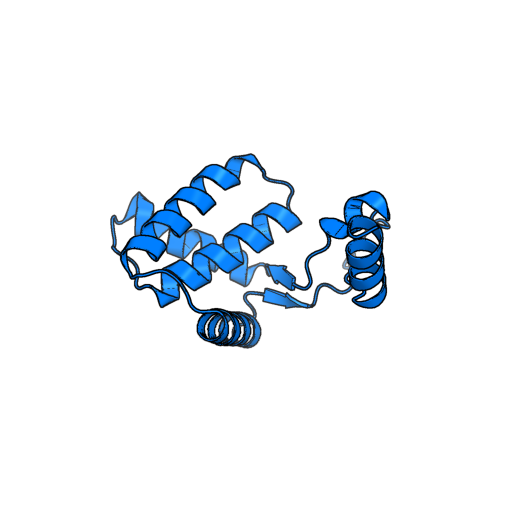M 817 O O . SER A 1 99 ? 5.040 -6.697 5.228 1.00 95.81 99 SER A O 1
ATOM 819 N N . LEU A 1 100 ? 4.844 -4.667 4.295 1.00 95.81 100 LEU A N 1
ATOM 820 C CA . LEU A 1 100 ? 4.114 -5.124 3.108 1.00 95.81 100 LEU A CA 1
ATOM 821 C C . LEU A 1 100 ? 4.954 -6.079 2.248 1.00 95.81 100 LEU A C 1
ATOM 823 O O . LEU A 1 100 ? 4.420 -7.053 1.716 1.00 95.81 100 LEU A O 1
ATOM 827 N N . THR A 1 101 ? 6.259 -5.818 2.135 1.00 93.75 101 THR A N 1
ATOM 828 C CA . THR A 1 101 ? 7.197 -6.678 1.399 1.00 93.75 101 THR A CA 1
ATOM 829 C C . THR A 1 101 ? 7.387 -8.013 2.117 1.00 93.75 101 THR A C 1
ATOM 831 O O . THR A 1 101 ? 7.241 -9.060 1.501 1.00 93.75 101 THR A O 1
ATOM 834 N N . MET A 1 102 ? 7.639 -7.997 3.431 1.00 95.00 102 MET A N 1
ATOM 835 C CA . MET A 1 102 ? 7.825 -9.214 4.236 1.00 95.00 102 MET A CA 1
ATOM 836 C C . MET A 1 102 ? 6.584 -10.116 4.271 1.00 95.00 102 MET A C 1
ATOM 838 O O . MET A 1 102 ? 6.700 -11.315 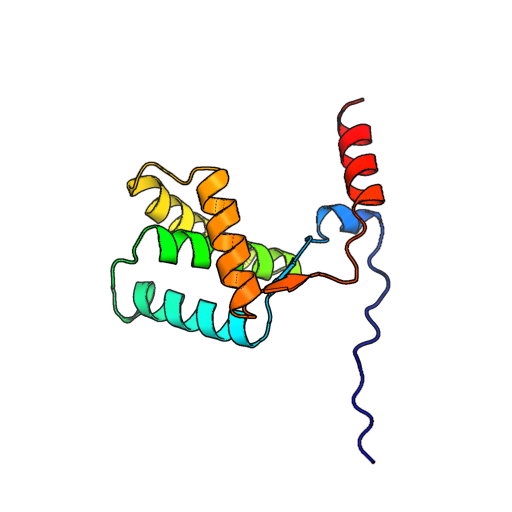4.501 1.00 95.00 102 MET A O 1
ATOM 842 N N . ARG A 1 103 ? 5.389 -9.547 4.073 1.00 95.19 103 ARG A N 1
ATOM 843 C CA . ARG A 1 103 ? 4.116 -10.285 4.035 1.00 95.19 103 ARG A CA 1
ATOM 844 C C . ARG A 1 103 ? 3.719 -10.755 2.635 1.00 95.19 103 ARG A C 1
ATOM 846 O O . ARG A 1 103 ? 2.631 -11.320 2.493 1.00 95.19 103 ARG A O 1
ATOM 853 N N . ASP A 1 104 ? 4.563 -10.521 1.631 1.00 94.19 104 ASP A N 1
ATOM 854 C CA . ASP A 1 104 ? 4.313 -10.796 0.214 1.00 94.19 104 ASP A CA 1
ATOM 855 C C . ASP A 1 104 ? 3.090 -10.065 -0.360 1.00 94.19 104 ASP A C 1
ATOM 857 O O . ASP A 1 104 ? 2.455 -10.556 -1.292 1.00 94.19 104 ASP A O 1
ATOM 861 N N . PHE A 1 105 ? 2.722 -8.896 0.172 1.00 95.69 105 PHE A N 1
ATOM 862 C CA . PHE A 1 105 ? 1.656 -8.066 -0.409 1.00 95.69 105 PHE A CA 1
ATOM 863 C C . PHE A 1 105 ? 2.162 -7.208 -1.573 1.00 95.69 105 PHE A C 1
ATOM 865 O O . PHE A 1 105 ? 1.421 -6.923 -2.514 1.00 95.69 105 PHE A O 1
ATOM 872 N N . ILE A 1 106 ? 3.443 -6.839 -1.534 1.00 93.12 106 ILE A N 1
ATOM 873 C CA . ILE A 1 106 ? 4.153 -6.211 -2.647 1.00 93.12 106 ILE A CA 1
ATOM 874 C C . ILE A 1 106 ? 5.428 -6.986 -2.963 1.00 93.12 106 ILE A C 1
ATOM 876 O O . ILE A 1 106 ? 6.012 -7.624 -2.092 1.00 93.12 106 ILE A O 1
ATOM 880 N N . ALA A 1 107 ? 5.878 -6.896 -4.209 1.00 90.19 107 ALA A N 1
ATOM 881 C CA . ALA A 1 107 ? 7.134 -7.479 -4.664 1.00 90.19 107 ALA A CA 1
ATOM 882 C C . ALA A 1 107 ? 7.926 -6.470 -5.506 1.00 90.19 107 ALA A C 1
ATOM 884 O O . ALA A 1 107 ? 7.320 -5.571 -6.102 1.00 90.19 107 ALA A O 1
ATOM 885 N N . PRO A 1 108 ? 9.261 -6.614 -5.614 1.00 86.44 108 PRO A N 1
ATOM 886 C CA . PRO A 1 108 ? 10.050 -5.828 -6.552 1.00 86.44 108 PRO A CA 1
ATOM 887 C C . PRO A 1 108 ? 9.489 -5.940 -7.972 1.00 86.44 108 PRO A C 1
ATOM 889 O O . PRO A 1 108 ? 9.128 -7.029 -8.435 1.00 86.44 108 PRO A O 1
ATOM 892 N N . ASN A 1 109 ? 9.416 -4.812 -8.672 1.00 85.44 109 ASN A N 1
ATOM 893 C CA . ASN A 1 109 ? 9.055 -4.812 -10.080 1.00 85.44 109 ASN A CA 1
ATOM 894 C C . ASN A 1 109 ? 10.303 -5.136 -10.924 1.00 85.44 109 ASN A C 1
ATOM 896 O O . ASN A 1 109 ? 11.218 -4.313 -10.966 1.00 85.44 109 ASN A O 1
ATOM 900 N N . PRO A 1 110 ? 10.365 -6.286 -11.626 1.00 80.38 110 PRO A N 1
ATOM 901 C CA . PRO A 1 110 ? 11.542 -6.662 -12.416 1.00 80.38 110 PRO A CA 1
ATOM 902 C C . PRO A 1 110 ? 11.804 -5.722 -13.601 1.00 80.38 110 PRO A C 1
ATOM 904 O O . PRO A 1 110 ? 12.875 -5.771 -14.193 1.00 80.38 110 PRO A O 1
ATOM 907 N N . GLN A 1 111 ? 10.834 -4.880 -13.961 1.00 78.75 111 GLN A N 1
ATOM 908 C CA . GLN A 1 111 ? 10.959 -3.908 -15.045 1.00 78.75 111 GLN A CA 1
ATOM 909 C C . GLN A 1 111 ? 11.468 -2.543 -14.571 1.00 78.75 111 GLN A C 1
ATOM 911 O O . GLN A 1 111 ? 11.698 -1.663 -15.395 1.00 78.75 111 GLN A O 1
ATOM 916 N N . TYR A 1 112 ? 11.624 -2.348 -13.259 1.00 82.69 112 TYR A N 1
ATOM 917 C CA . TYR A 1 112 ? 12.121 -1.098 -12.705 1.00 82.69 112 TYR A CA 1
ATOM 918 C C . TYR A 1 112 ? 13.657 -1.056 -12.714 1.00 82.69 112 TYR A C 1
ATOM 920 O O . TYR A 1 112 ? 14.323 -1.804 -12.001 1.00 82.69 112 TYR A O 1
ATOM 928 N N . ASP A 1 113 ? 14.214 -0.115 -13.468 1.00 82.88 113 ASP A N 1
ATOM 929 C CA . ASP A 1 113 ? 15.627 0.280 -13.484 1.00 82.88 113 ASP A CA 1
ATOM 930 C C . ASP A 1 113 ? 15.853 1.648 -12.771 1.00 82.88 113 ASP A C 1
ATOM 932 O O . ASP A 1 113 ? 15.465 2.727 -13.247 1.00 82.88 113 ASP A O 1
ATOM 936 N N . PRO A 1 114 ? 16.542 1.678 -11.622 1.00 80.69 114 PRO A N 1
ATOM 937 C CA . PRO A 1 114 ? 16.793 2.928 -10.908 1.00 80.69 114 PRO A CA 1
ATOM 938 C C . PRO A 1 114 ? 17.620 3.949 -11.711 1.00 80.69 114 PRO A C 1
ATOM 940 O O . PRO A 1 114 ? 17.482 5.149 -11.484 1.00 80.69 114 PRO A O 1
ATOM 943 N N . ARG A 1 115 ? 18.467 3.518 -12.656 1.00 81.88 115 ARG A N 1
ATOM 944 C CA . ARG A 1 115 ? 19.323 4.420 -13.445 1.00 81.88 115 ARG A CA 1
ATOM 945 C C . ARG A 1 115 ? 18.506 5.264 -14.414 1.00 81.88 115 ARG A C 1
ATOM 947 O O . ARG A 1 115 ? 18.797 6.447 -14.581 1.00 81.88 115 ARG A O 1
ATOM 954 N N . ILE A 1 116 ? 17.485 4.676 -15.033 1.00 77.62 116 ILE A N 1
ATOM 955 C CA . ILE A 1 116 ? 16.588 5.405 -15.937 1.00 77.62 116 ILE A CA 1
ATOM 956 C C . ILE A 1 116 ? 15.720 6.386 -15.133 1.00 77.62 116 ILE A C 1
ATOM 958 O O . ILE A 1 116 ? 15.594 7.541 -15.535 1.00 77.62 116 ILE A O 1
ATOM 962 N N . ALA A 1 117 ? 15.229 5.986 -13.952 1.00 75.31 117 ALA A N 1
ATOM 963 C CA . ALA A 1 117 ? 14.460 6.869 -13.066 1.00 75.31 117 ALA A CA 1
ATOM 964 C C . ALA A 1 117 ? 15.252 8.131 -12.669 1.00 75.31 117 ALA A C 1
ATOM 966 O O . ALA A 1 117 ? 14.740 9.247 -12.746 1.00 75.31 117 ALA A O 1
ATOM 967 N N . ILE A 1 118 ? 16.528 7.966 -12.299 1.00 78.12 118 ILE A N 1
ATOM 968 C CA . ILE A 1 118 ? 17.415 9.087 -11.948 1.00 78.12 118 ILE A CA 1
ATOM 969 C C . ILE A 1 118 ? 17.605 10.039 -13.138 1.00 78.12 118 ILE A C 1
ATOM 971 O O . ILE A 1 118 ? 17.528 11.253 -12.962 1.00 78.12 118 ILE A O 1
ATOM 975 N N . ARG A 1 119 ? 17.823 9.506 -14.349 1.00 77.38 119 ARG A N 1
ATOM 976 C CA . ARG A 1 119 ? 18.025 10.323 -15.560 1.00 77.38 119 ARG A CA 1
ATOM 977 C C . ARG A 1 119 ? 16.804 11.173 -15.908 1.00 77.38 119 ARG A C 1
ATOM 979 O O . ARG A 1 119 ? 16.976 12.321 -16.302 1.00 77.38 119 ARG A O 1
ATOM 986 N N . ILE A 1 120 ? 15.594 10.637 -15.748 1.00 70.94 120 ILE A N 1
ATOM 987 C CA . ILE A 1 120 ? 14.350 11.387 -15.989 1.00 70.94 120 ILE A CA 1
ATOM 988 C C . ILE A 1 120 ? 14.242 12.559 -15.011 1.00 70.94 120 ILE A C 1
ATOM 990 O O . ILE A 1 120 ? 14.108 13.700 -15.438 1.00 70.94 120 ILE A O 1
ATOM 994 N N . HIS A 1 121 ? 14.427 12.307 -13.712 1.00 66.44 121 HIS A N 1
ATOM 995 C CA . HIS A 1 121 ? 14.372 13.365 -12.698 1.00 66.44 121 HIS A CA 1
ATOM 996 C C . HIS A 1 121 ? 15.443 14.453 -12.859 1.00 66.44 121 HIS A C 1
ATOM 998 O O . HIS A 1 121 ? 15.248 15.571 -12.390 1.00 66.44 121 HIS A O 1
ATOM 1004 N N . GLN A 1 122 ? 16.580 14.141 -13.485 1.00 73.38 122 GLN A N 1
ATOM 1005 C CA . GLN A 1 122 ? 17.600 15.136 -13.828 1.00 73.38 122 GLN A CA 1
ATOM 1006 C C . GLN A 1 122 ? 17.206 15.974 -15.048 1.00 73.38 122 GLN A C 1
ATOM 1008 O O . GLN A 1 122 ? 17.539 17.153 -15.098 1.00 73.38 122 GLN A O 1
ATOM 1013 N N . LYS A 1 123 ? 16.490 15.384 -16.013 1.00 62.53 123 LYS A N 1
ATOM 1014 C CA . LYS A 1 123 ? 16.027 16.072 -17.222 1.00 62.53 123 LYS A CA 1
ATOM 1015 C C . LYS A 1 123 ? 14.920 17.087 -16.923 1.00 62.53 123 LYS A C 1
ATOM 1017 O O . LYS A 1 123 ? 14.931 18.148 -17.523 1.00 62.53 123 LYS A O 1
ATOM 1022 N N . ASP A 1 124 ? 14.042 16.803 -15.962 1.00 57.69 124 ASP A N 1
ATOM 1023 C CA . ASP A 1 124 ? 12.964 17.719 -15.544 1.00 57.69 124 ASP A CA 1
ATOM 1024 C C . ASP A 1 124 ? 13.453 18.925 -14.709 1.00 57.69 124 ASP A C 1
ATOM 1026 O O . ASP A 1 124 ? 12.656 19.777 -14.320 1.00 57.69 124 ASP A O 1
ATOM 1030 N N . ARG A 1 125 ? 14.751 18.990 -14.373 1.00 55.19 125 ARG A N 1
ATOM 1031 C CA . ARG A 1 125 ? 15.361 20.064 -13.563 1.00 55.19 125 ARG A CA 1
ATOM 1032 C C . ARG A 1 125 ? 16.170 21.085 -14.374 1.00 55.19 125 ARG A C 1
ATOM 1034 O O . ARG A 1 125 ? 16.677 22.028 -13.769 1.00 55.19 125 ARG A O 1
ATOM 1041 N N . ASN A 1 126 ? 16.292 20.892 -15.687 1.00 45.91 126 ASN A N 1
ATOM 1042 C CA . ASN A 1 126 ? 16.970 21.794 -16.624 1.00 45.91 126 ASN A CA 1
ATOM 1043 C C . ASN A 1 126 ? 15.954 22.425 -17.575 1.00 45.91 126 ASN A C 1
AT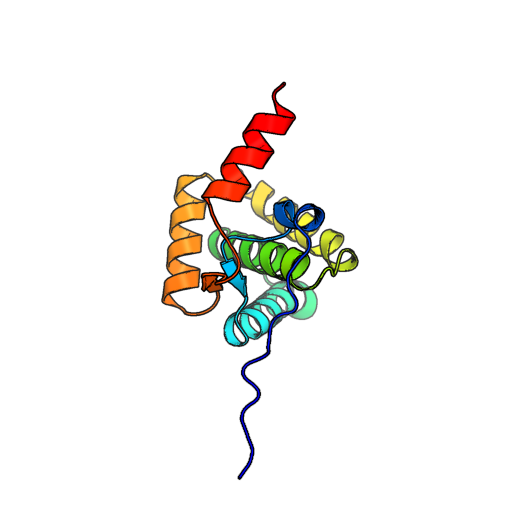OM 1045 O O . ASN A 1 126 ? 16.182 23.591 -17.957 1.00 45.91 126 ASN A O 1
#

Foldseek 3Di:
DDPPCPDPPDQDDLVCQVLDDQKAFDPVLVVLLVVLCCCCPVVVHQDDLLSLLLNLVSQVRHCSVPVPVVCVVVSVVSQVSSVVVVHADPVNNVVSVVVCVVVRRMDGDPSDDVVSVVVVVVVVVD